Protein AF-A0A538C075-F1 (afdb_monomer_lite)

Foldseek 3Di:
DPDPLPPLFDPLVCQLPPPCNCPPVVPDDPVSVVVSVVSNLLRVVLVVVLVLVVQLLLLLLVLLLVQVVVDDDRDDSVVCSVVSSPPDPPDDDPPPDPSPDDHDPVSVVSSVVSNCVVPVDDPSVCSVVDDSVRSD

Sequence (136 aa):
MTESPGTVGSARTTTVLDPGFLQGIKVLPTDEVRRRRDESFAEREFQSYLRRQVQVRQDILVAELSRREAGREPQPLVEQLTSVLAKRPRTTRSRGEAFRMALTGADIEEAERQLELLLPKFNLDDPPSLEDHELA

Radius of gyration: 19.38 Å; chains: 1; bounding box: 48×40×51 Å

Secondary structure (DSSP, 8-state):
--PPP---S-HHHHHHT-TTTTTTGGGS-HHHHHHHHHHHHHHHHHHHHHHHHHHHHHHHHHHHHHHHHT-SSPPPHHHHHHHHHH-----TT------SSPPPHHHHHHHHHHHHHHSTT--TT-GGGS-HHHH-

pLDDT: mean 80.55, std 14.8, range [31.47, 97.25]

Structure (mmCIF, N/CA/C/O backbone):
data_AF-A0A538C075-F1
#
_entry.id   AF-A0A538C075-F1
#
loop_
_atom_site.group_PDB
_atom_site.id
_atom_site.type_symbol
_atom_site.label_atom_id
_atom_site.label_alt_id
_atom_site.label_comp_id
_atom_site.label_asym_id
_atom_site.label_entity_id
_atom_site.label_seq_id
_atom_site.pdbx_PDB_ins_code
_atom_site.Cartn_x
_atom_site.Cartn_y
_atom_site.Cartn_z
_atom_site.occupancy
_atom_site.B_iso_or_equiv
_atom_site.auth_seq_id
_atom_site.auth_comp_id
_atom_site.auth_asym_id
_atom_site.auth_atom_id
_atom_site.pdbx_PDB_model_num
ATOM 1 N N . MET A 1 1 ? -4.286 -28.600 -2.039 1.00 32.12 1 MET A N 1
ATOM 2 C CA . MET A 1 1 ? -4.535 -27.620 -0.965 1.00 32.12 1 MET A CA 1
ATOM 3 C C . MET A 1 1 ? -3.754 -26.383 -1.346 1.00 32.12 1 MET A C 1
ATOM 5 O O . MET A 1 1 ? -2.547 -26.367 -1.179 1.00 32.12 1 MET A O 1
ATOM 9 N N . THR A 1 2 ? -4.401 -25.443 -2.027 1.00 31.48 2 THR A N 1
ATOM 10 C CA . THR A 1 2 ? -3.791 -24.160 -2.378 1.00 31.48 2 THR A CA 1
ATOM 11 C C . THR A 1 2 ? -3.667 -23.369 -1.087 1.00 31.48 2 THR A C 1
ATOM 13 O O . THR A 1 2 ? -4.691 -22.986 -0.520 1.00 31.48 2 THR A O 1
ATOM 16 N N . GLU A 1 3 ? -2.444 -23.205 -0.583 1.00 31.47 3 GLU A N 1
ATOM 17 C CA . GLU A 1 3 ? -2.156 -22.184 0.419 1.00 31.47 3 GLU A CA 1
ATOM 18 C C . GLU A 1 3 ? -2.740 -20.877 -0.109 1.00 31.47 3 GLU A C 1
ATOM 20 O O . GLU A 1 3 ? -2.378 -20.409 -1.190 1.00 31.47 3 GLU A O 1
ATOM 25 N N . SER A 1 4 ? -3.728 -20.340 0.605 1.00 39.84 4 SER A N 1
ATOM 26 C CA . SER A 1 4 ? -4.136 -18.963 0.377 1.00 39.84 4 SER A CA 1
ATOM 27 C C . SER A 1 4 ? -2.865 -18.145 0.601 1.00 39.84 4 SER A C 1
ATOM 29 O O . SER A 1 4 ? -2.249 -18.353 1.653 1.00 39.84 4 SER A O 1
ATOM 31 N N . PRO A 1 5 ? -2.421 -17.302 -0.352 1.00 48.00 5 PRO A N 1
ATOM 32 C CA . PRO A 1 5 ? -1.254 -16.459 -0.125 1.00 48.00 5 PRO A CA 1
ATOM 33 C C . PRO A 1 5 ? -1.488 -15.773 1.217 1.00 48.00 5 PRO A C 1
ATOM 35 O O . PRO A 1 5 ? -2.568 -15.206 1.416 1.00 48.00 5 PRO A O 1
ATOM 38 N N . GLY A 1 6 ? -0.566 -15.983 2.166 1.00 54.81 6 GLY A N 1
ATOM 39 C CA . GLY A 1 6 ? -0.722 -15.515 3.541 1.00 54.81 6 GLY A CA 1
ATOM 40 C C . GLY A 1 6 ? -1.221 -14.079 3.513 1.00 54.81 6 GLY A C 1
ATOM 41 O O . GLY A 1 6 ? -0.746 -13.302 2.688 1.00 54.81 6 GLY A O 1
ATOM 42 N N . THR A 1 7 ? -2.255 -13.774 4.302 1.00 56.88 7 THR A N 1
ATOM 43 C CA . THR A 1 7 ? -2.965 -12.493 4.242 1.00 56.88 7 THR A CA 1
ATOM 44 C C . THR A 1 7 ? -1.966 -11.344 4.195 1.00 56.88 7 THR A C 1
ATOM 46 O O . THR A 1 7 ? -1.333 -11.029 5.197 1.00 56.88 7 THR A O 1
ATOM 49 N N . VAL A 1 8 ? -1.816 -10.743 3.016 1.00 67.06 8 VAL A N 1
ATOM 50 C CA . VAL A 1 8 ? -0.934 -9.601 2.810 1.00 67.06 8 VAL A CA 1
ATOM 51 C C . VAL A 1 8 ? -1.570 -8.423 3.518 1.00 67.06 8 VAL A C 1
ATOM 53 O O . VAL A 1 8 ? -2.617 -7.922 3.096 1.00 67.06 8 VAL A O 1
ATOM 56 N N . GLY A 1 9 ? -0.970 -7.994 4.619 1.00 72.06 9 GLY A N 1
ATOM 57 C CA . GLY A 1 9 ? -1.629 -7.012 5.450 1.00 72.06 9 GLY A CA 1
ATOM 58 C C . GLY A 1 9 ? -0.887 -6.621 6.706 1.00 72.06 9 GLY A C 1
ATOM 59 O O . GLY A 1 9 ? 0.074 -7.264 7.112 1.00 72.06 9 GLY A O 1
ATOM 60 N N . SER A 1 10 ? -1.355 -5.535 7.313 1.00 82.69 10 SER A N 1
ATOM 61 C CA . SER A 1 10 ? -0.923 -5.133 8.643 1.00 82.69 10 SER A CA 1
ATOM 62 C C . SER A 1 10 ? -1.619 -5.993 9.704 1.00 82.69 10 SER A C 1
ATOM 64 O O . SER A 1 10 ? -2.590 -6.704 9.430 1.00 82.69 10 SER A O 1
ATOM 66 N N . ALA A 1 11 ? -1.207 -5.863 10.967 1.00 82.62 11 ALA A N 1
ATOM 67 C CA . ALA A 1 11 ? -1.935 -6.469 12.085 1.00 82.62 11 ALA A CA 1
ATOM 68 C C . ALA A 1 11 ? -3.434 -6.077 12.118 1.00 82.62 11 ALA A C 1
ATOM 70 O O . ALA A 1 11 ? -4.257 -6.834 12.632 1.00 82.62 11 ALA A O 1
ATOM 71 N N . ARG A 1 12 ? -3.808 -4.922 11.541 1.00 90.19 12 ARG A N 1
ATOM 72 C CA . ARG A 1 12 ? -5.204 -4.452 11.462 1.00 90.19 12 ARG A CA 1
ATOM 73 C C . ARG A 1 12 ? -6.015 -5.183 10.405 1.00 90.19 12 ARG A C 1
ATOM 75 O O . ARG A 1 12 ? -7.237 -5.196 10.510 1.00 90.19 12 ARG A O 1
ATOM 82 N N . THR A 1 13 ? -5.381 -5.780 9.396 1.00 91.38 13 THR A N 1
ATOM 83 C CA . THR A 1 13 ? -6.080 -6.429 8.282 1.00 91.38 13 THR A CA 1
ATOM 84 C C . THR A 1 13 ? -7.028 -7.511 8.785 1.00 91.38 13 THR A C 1
ATOM 86 O O . THR A 1 13 ? -8.187 -7.538 8.382 1.00 91.38 13 THR A O 1
ATOM 89 N N . THR A 1 14 ? -6.577 -8.341 9.728 1.00 90.62 14 THR A N 1
ATOM 90 C CA . THR A 1 14 ? -7.416 -9.368 10.359 1.00 90.62 14 THR A CA 1
ATOM 91 C C . THR A 1 14 ? -8.619 -8.755 11.072 1.00 90.62 14 THR A C 1
ATOM 93 O O . THR A 1 14 ? -9.729 -9.247 10.913 1.00 90.62 14 THR A O 1
ATOM 96 N N . THR A 1 15 ? -8.424 -7.660 11.812 1.00 91.69 15 THR A N 1
ATOM 97 C CA . THR A 1 15 ? -9.500 -6.978 12.546 1.00 91.69 15 THR A CA 1
ATOM 98 C C . THR A 1 15 ? -10.517 -6.331 11.607 1.00 91.69 15 THR A C 1
ATOM 100 O O . THR A 1 15 ? -11.716 -6.527 11.772 1.00 91.69 15 THR A O 1
ATOM 103 N N . VAL A 1 16 ? -10.057 -5.563 10.615 1.00 94.12 16 VAL A N 1
ATOM 104 C CA . VAL A 1 16 ? -10.920 -4.793 9.702 1.00 94.12 16 VAL A CA 1
ATOM 105 C C . VAL A 1 16 ? -11.699 -5.707 8.754 1.00 94.12 16 VAL A C 1
ATOM 107 O O . VAL A 1 16 ? -12.829 -5.386 8.384 1.00 94.12 16 VAL A O 1
ATOM 110 N N . LEU A 1 17 ? -11.108 -6.837 8.356 1.00 93.25 17 LEU A N 1
ATOM 111 C CA . LEU A 1 17 ? -11.760 -7.830 7.500 1.00 93.25 17 LEU A CA 1
ATOM 112 C C . LEU A 1 17 ? -12.564 -8.875 8.285 1.00 93.25 17 LEU A C 1
ATOM 114 O O . LEU A 1 17 ? -13.213 -9.717 7.660 1.00 93.25 17 LEU A O 1
ATOM 118 N N . ASP A 1 18 ? -12.551 -8.830 9.620 1.00 93.62 18 ASP A N 1
ATOM 119 C CA . ASP A 1 18 ? -13.343 -9.744 10.435 1.00 93.62 18 ASP A CA 1
ATOM 120 C C . ASP A 1 18 ? -14.845 -9.573 10.117 1.00 93.62 18 ASP A C 1
ATOM 122 O O . ASP A 1 18 ? -15.365 -8.451 10.150 1.00 93.62 18 ASP A O 1
ATOM 126 N N . PRO A 1 19 ? -15.591 -10.657 9.829 1.00 90.62 19 PRO A N 1
ATOM 127 C CA . PRO A 1 19 ? -17.019 -10.563 9.522 1.00 90.62 19 PRO A CA 1
ATOM 128 C C . PRO A 1 19 ? -17.861 -9.907 10.632 1.00 90.62 19 PRO A C 1
ATOM 130 O O . PRO A 1 19 ? -18.911 -9.321 10.358 1.00 90.62 19 PRO A O 1
ATOM 133 N N . GLY A 1 20 ? -17.411 -9.988 11.887 1.00 93.56 20 GLY A N 1
ATOM 134 C CA . GLY A 1 20 ? -18.014 -9.353 13.055 1.00 93.56 20 GLY A CA 1
ATOM 135 C C . GLY A 1 20 ? -17.663 -7.871 13.219 1.00 93.56 20 GLY A C 1
ATOM 136 O O . GLY A 1 20 ? -18.316 -7.179 14.004 1.00 93.56 20 GLY A O 1
ATOM 137 N N . PHE A 1 21 ? -16.711 -7.328 12.453 1.00 94.50 21 PHE A N 1
ATOM 138 C CA . PHE A 1 21 ? -16.247 -5.942 12.589 1.00 94.50 21 PHE A CA 1
ATOM 139 C C . PHE A 1 21 ? -17.358 -4.896 12.400 1.00 94.50 21 PHE A C 1
ATOM 141 O O . PHE A 1 21 ? -17.318 -3.818 12.994 1.00 94.50 21 PHE A O 1
ATOM 148 N N . LEU A 1 22 ? -18.402 -5.207 11.627 1.00 94.44 22 LEU A N 1
ATOM 149 C CA . LEU A 1 22 ? -19.563 -4.326 11.421 1.00 94.44 22 LEU A CA 1
ATOM 150 C C . LEU A 1 22 ? -20.800 -4.740 12.231 1.00 94.44 22 LEU A C 1
ATOM 152 O O . LEU A 1 22 ? -21.849 -4.090 12.151 1.00 94.44 22 LEU A O 1
ATOM 156 N N . GLN A 1 23 ? -20.708 -5.814 13.014 1.00 95.12 23 GLN A N 1
ATOM 157 C CA . GLN A 1 23 ? -21.845 -6.335 13.755 1.00 95.12 23 GLN A CA 1
ATOM 158 C C . GLN A 1 23 ? -22.326 -5.317 14.795 1.00 95.12 23 GLN A C 1
ATOM 160 O O . GLN A 1 23 ? -21.546 -4.736 15.548 1.00 95.12 23 GLN A O 1
ATOM 165 N N . GLY A 1 24 ? -23.641 -5.079 14.811 1.00 93.69 24 GLY A N 1
ATOM 166 C CA . GLY A 1 24 ? -24.270 -4.174 15.772 1.00 93.69 24 GLY A CA 1
ATOM 167 C C . GLY A 1 24 ? -23.963 -2.687 15.565 1.00 93.69 24 GLY A C 1
ATOM 168 O O . GLY A 1 24 ? -24.316 -1.895 16.430 1.00 93.69 24 GLY A O 1
ATOM 169 N N . ILE A 1 25 ? -23.376 -2.269 14.433 1.00 94.69 25 ILE A N 1
ATOM 170 C CA . ILE A 1 25 ? -22.905 -0.883 14.230 1.00 94.69 25 ILE A CA 1
ATOM 171 C C . ILE A 1 25 ? -23.951 0.207 14.527 1.00 94.69 25 ILE A C 1
ATOM 173 O O . ILE A 1 25 ? -23.600 1.288 14.986 1.00 94.69 25 ILE A O 1
ATOM 177 N N . LYS A 1 26 ? -25.244 -0.081 14.322 1.00 95.12 26 LYS A N 1
ATOM 178 C CA . LYS A 1 26 ? -26.355 0.858 14.573 1.00 95.12 26 LYS A CA 1
ATOM 179 C C . LYS A 1 26 ? -26.592 1.172 16.054 1.00 95.12 26 LYS A C 1
ATOM 181 O O . LYS A 1 26 ? -27.226 2.179 16.345 1.00 95.12 26 LYS A O 1
ATOM 186 N N . VAL A 1 27 ? -26.152 0.300 16.959 1.00 96.38 27 VAL A N 1
ATOM 187 C CA . VAL A 1 27 ? -26.359 0.435 18.411 1.00 96.38 27 VAL A CA 1
ATOM 188 C C . VAL A 1 27 ? -25.054 0.703 19.162 1.00 96.38 27 VAL A C 1
ATOM 190 O O . VAL A 1 27 ? -25.064 0.824 20.384 1.00 96.38 27 VAL A O 1
ATOM 193 N N . LEU A 1 28 ? -23.928 0.796 18.447 1.00 96.19 28 LEU A N 1
ATOM 194 C CA . LEU A 1 28 ? -22.646 1.144 19.043 1.00 96.19 28 LEU A CA 1
ATOM 195 C C . LEU A 1 28 ? -22.612 2.628 19.432 1.00 96.19 28 LEU A C 1
ATOM 197 O O . LEU A 1 28 ? -23.187 3.464 18.728 1.00 96.19 28 LEU A O 1
ATOM 201 N N . PRO A 1 29 ? -21.881 2.981 20.503 1.00 97.00 29 PRO A N 1
ATOM 202 C CA . PRO A 1 29 ? -21.556 4.370 20.786 1.00 97.00 29 PRO A CA 1
ATOM 203 C C . PRO A 1 29 ? -20.890 5.034 19.576 1.00 97.00 29 PRO A C 1
ATOM 205 O O . PRO A 1 29 ? -20.055 4.429 18.902 1.00 97.00 29 PRO A O 1
ATOM 208 N N . THR A 1 30 ? -21.210 6.302 19.319 1.00 97.06 30 THR A N 1
ATOM 209 C CA . THR A 1 30 ? -20.645 7.059 18.188 1.00 97.06 30 THR A CA 1
ATOM 210 C C . THR A 1 30 ? -19.115 7.047 18.175 1.00 97.06 30 THR A C 1
ATOM 212 O O . THR A 1 30 ? -18.513 6.970 17.105 1.00 97.06 30 THR A O 1
ATOM 215 N N . ASP A 1 31 ? -18.478 7.090 19.345 1.00 97.25 31 ASP A N 1
ATOM 216 C CA . ASP A 1 31 ? -17.017 7.067 19.455 1.00 97.25 31 ASP A CA 1
ATOM 217 C C . ASP A 1 31 ? -16.423 5.725 19.017 1.00 97.25 31 ASP A C 1
ATOM 219 O O . ASP A 1 31 ? -15.381 5.697 18.366 1.00 97.25 31 ASP A O 1
ATOM 223 N N . GLU A 1 32 ? -17.132 4.621 19.256 1.00 95.94 32 GLU A N 1
ATOM 224 C CA . GLU A 1 32 ? -16.731 3.300 18.772 1.00 95.94 32 GLU A CA 1
ATOM 225 C C . GLU A 1 32 ? -16.852 3.205 17.246 1.00 95.94 32 GLU A C 1
ATOM 227 O O . GLU A 1 32 ? -15.957 2.694 16.573 1.00 95.94 32 GLU A O 1
ATOM 232 N N . VAL A 1 33 ? -17.924 3.764 16.675 1.00 96.31 33 VAL A N 1
ATOM 233 C CA . VAL A 1 33 ? -18.092 3.841 15.215 1.00 96.31 33 VAL A CA 1
ATOM 234 C C . VAL A 1 33 ? -16.970 4.669 14.583 1.00 96.31 33 VAL A C 1
ATOM 236 O O . VAL A 1 33 ? -16.414 4.277 13.556 1.00 96.31 33 VAL A O 1
ATOM 239 N N . ARG A 1 34 ? -16.603 5.801 15.196 1.00 95.12 34 ARG A N 1
ATOM 240 C CA . ARG A 1 34 ? -15.486 6.642 14.739 1.00 95.12 34 ARG A CA 1
ATOM 241 C C . ARG A 1 34 ? -14.154 5.905 14.830 1.00 95.12 34 ARG A C 1
ATOM 243 O O . ARG A 1 34 ? -13.415 5.919 13.853 1.00 95.12 34 ARG A O 1
ATOM 250 N N . ARG A 1 35 ? -13.894 5.197 15.934 1.00 94.50 35 ARG A N 1
ATOM 251 C CA . ARG A 1 35 ? -12.688 4.377 16.105 1.00 94.50 35 ARG A CA 1
ATOM 252 C C . ARG A 1 35 ? -12.554 3.330 14.998 1.00 94.50 35 ARG A C 1
ATOM 254 O O . ARG A 1 35 ? -11.523 3.285 14.339 1.00 94.50 35 ARG A O 1
ATOM 261 N N . ARG A 1 36 ? -13.610 2.546 14.734 1.00 95.62 36 ARG A N 1
ATOM 262 C CA . ARG A 1 36 ? -13.612 1.519 13.670 1.00 95.62 36 ARG A CA 1
ATOM 263 C C . ARG A 1 36 ? -13.427 2.114 12.277 1.00 95.62 36 ARG A C 1
ATOM 265 O O . ARG A 1 36 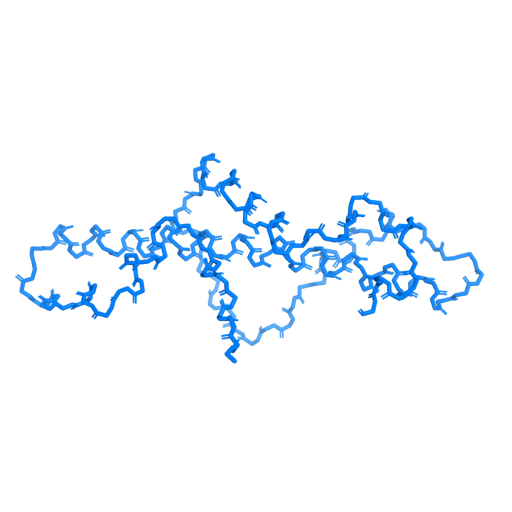? -12.727 1.546 11.439 1.00 95.62 36 ARG A O 1
ATOM 272 N N . ARG A 1 37 ? -14.047 3.269 12.019 1.00 93.31 37 ARG A N 1
ATOM 273 C CA . ARG A 1 37 ? -13.860 4.023 10.774 1.00 93.31 37 ARG A CA 1
ATOM 274 C C . ARG A 1 37 ? -12.397 4.429 10.597 1.00 93.31 37 ARG A C 1
ATOM 276 O O . ARG A 1 37 ? -11.856 4.253 9.510 1.00 93.31 37 ARG A O 1
ATOM 283 N N . ASP A 1 38 ? -11.779 4.972 11.638 1.00 92.94 38 ASP A N 1
ATOM 284 C CA . ASP A 1 38 ? -10.398 5.451 11.584 1.00 92.94 38 ASP A CA 1
ATOM 285 C C . ASP A 1 38 ? -9.419 4.276 11.432 1.00 92.94 38 ASP A C 1
ATOM 287 O O . ASP A 1 38 ? -8.518 4.338 10.602 1.00 92.94 38 ASP A O 1
ATOM 291 N N . GLU A 1 39 ? -9.666 3.151 12.107 1.00 92.75 39 GLU A N 1
ATOM 292 C CA . GLU A 1 39 ? -8.914 1.905 11.909 1.00 92.75 39 GLU A CA 1
ATOM 293 C C . GLU A 1 39 ? -9.015 1.388 10.463 1.00 92.75 39 GLU A C 1
ATOM 295 O O . GLU A 1 39 ? -8.007 1.040 9.848 1.00 92.75 39 GLU A O 1
ATOM 300 N N . SER A 1 40 ? -10.216 1.431 9.879 1.00 93.06 40 SER A N 1
ATOM 301 C CA . SER A 1 40 ? -10.434 1.062 8.474 1.00 93.06 40 SER A CA 1
ATOM 302 C C . SER A 1 40 ? -9.716 2.006 7.506 1.00 93.06 40 SER A C 1
ATOM 304 O O . SER A 1 40 ? -9.214 1.565 6.473 1.00 93.06 40 SER A O 1
ATOM 306 N N . PHE A 1 41 ? -9.662 3.310 7.808 1.00 92.00 41 PHE A N 1
ATOM 307 C CA . PHE A 1 41 ? -8.903 4.258 6.992 1.00 92.00 41 PHE A CA 1
ATOM 308 C C . PHE A 1 41 ? -7.405 4.008 7.093 1.00 92.00 41 PHE A C 1
ATOM 310 O O . PHE A 1 41 ? -6.764 3.933 6.050 1.00 92.00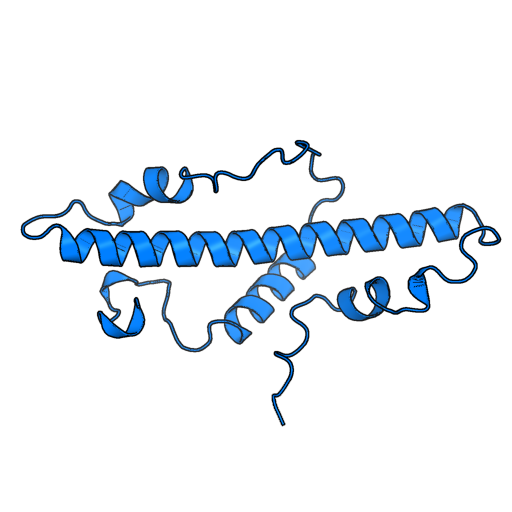 41 PHE A O 1
ATOM 317 N N . ALA A 1 42 ? -6.864 3.816 8.296 1.00 91.31 42 ALA A N 1
ATOM 318 C CA . ALA A 1 42 ? -5.452 3.493 8.481 1.00 91.31 42 ALA A CA 1
ATOM 319 C C . ALA A 1 42 ? -5.052 2.240 7.682 1.00 91.31 42 ALA A C 1
ATOM 321 O O . ALA A 1 42 ? -4.072 2.267 6.940 1.00 91.31 42 ALA A O 1
ATOM 322 N N . GLU A 1 43 ? -5.862 1.180 7.746 1.00 92.62 43 GLU A N 1
ATOM 323 C CA . GLU A 1 43 ? -5.632 -0.040 6.967 1.00 92.62 43 GLU A CA 1
ATOM 324 C C . GLU A 1 43 ? -5.727 0.201 5.451 1.00 92.62 43 GLU A C 1
ATOM 326 O O . GLU A 1 43 ? -4.882 -0.259 4.684 1.00 92.62 43 GLU A O 1
ATOM 331 N N . ARG A 1 44 ? -6.709 0.981 4.986 1.00 91.62 44 ARG A N 1
ATOM 332 C CA . ARG A 1 44 ? -6.832 1.340 3.563 1.00 91.62 44 ARG A CA 1
ATOM 333 C C . ARG A 1 44 ? -5.609 2.103 3.048 1.00 91.62 44 ARG A C 1
ATOM 335 O O . ARG A 1 44 ? -5.189 1.874 1.907 1.00 91.62 44 ARG A O 1
ATOM 342 N N . GLU A 1 45 ? -5.076 3.031 3.841 1.00 90.94 45 GLU A N 1
ATOM 343 C CA . GLU A 1 45 ? -3.883 3.791 3.460 1.00 90.94 45 GLU A CA 1
ATOM 344 C C . GLU A 1 45 ? -2.645 2.884 3.425 1.00 90.94 45 GLU A C 1
ATOM 346 O O . GLU A 1 45 ? -1.887 2.946 2.454 1.00 90.94 45 GLU A O 1
ATOM 351 N N . PHE A 1 46 ? -2.499 1.971 4.394 1.00 91.75 46 PHE A N 1
ATOM 352 C CA . PHE A 1 46 ? -1.441 0.953 4.402 1.00 91.75 46 PHE A CA 1
ATOM 353 C C . PHE A 1 46 ? -1.475 0.101 3.123 1.00 91.75 46 PHE A C 1
ATOM 355 O O . PHE A 1 46 ? -0.490 0.027 2.385 1.00 91.75 46 PHE A O 1
ATOM 362 N N . GLN A 1 47 ? -2.642 -0.448 2.777 1.00 90.88 47 GLN A N 1
ATOM 363 C CA . GLN A 1 47 ? -2.820 -1.254 1.563 1.00 90.88 47 GLN A CA 1
ATOM 364 C C . GLN A 1 47 ? -2.584 -0.448 0.280 1.00 90.88 47 GLN A C 1
ATOM 366 O O . GLN A 1 47 ? -2.074 -0.962 -0.716 1.00 90.88 47 GLN A O 1
ATOM 371 N N . SER A 1 48 ? -2.942 0.839 0.275 1.00 89.00 48 SER A N 1
ATOM 372 C CA . SER A 1 48 ? -2.696 1.714 -0.875 1.00 89.00 48 SER A CA 1
ATOM 373 C C . SER A 1 48 ? -1.215 2.005 -1.083 1.00 89.00 48 SER A C 1
ATOM 375 O O . SER A 1 48 ? -0.777 2.077 -2.235 1.00 89.00 48 SER A O 1
ATOM 377 N N . TYR A 1 49 ? -0.456 2.133 0.004 1.00 89.44 49 TYR A N 1
ATOM 378 C CA . TYR A 1 49 ? 0.994 2.264 -0.034 1.00 89.44 49 TYR A CA 1
ATOM 379 C C . TYR A 1 49 ? 1.657 0.983 -0.530 1.00 89.44 49 TYR A C 1
ATOM 381 O O . TYR A 1 49 ? 2.393 1.036 -1.515 1.00 89.44 49 TYR A O 1
ATOM 389 N N . LEU A 1 50 ? 1.311 -0.170 0.050 1.00 90.00 50 LEU A N 1
ATOM 390 C CA . LEU A 1 50 ? 1.849 -1.461 -0.377 1.00 90.00 50 LEU A CA 1
ATOM 391 C C . LEU A 1 50 ? 1.561 -1.732 -1.860 1.00 90.00 50 LEU A C 1
ATOM 393 O O . LEU A 1 50 ? 2.467 -2.051 -2.630 1.00 90.00 50 LEU A O 1
ATOM 397 N N . ARG A 1 51 ? 0.321 -1.487 -2.307 1.00 88.75 51 ARG A N 1
ATOM 398 C CA . ARG A 1 51 ? -0.046 -1.569 -3.727 1.00 88.75 51 ARG A CA 1
ATOM 399 C C . ARG A 1 51 ? 0.834 -0.670 -4.595 1.00 88.75 51 ARG A C 1
ATOM 401 O O . ARG A 1 51 ? 1.266 -1.105 -5.659 1.00 88.75 51 ARG A O 1
ATOM 408 N N . ARG A 1 52 ? 1.086 0.582 -4.187 1.00 88.12 52 ARG A N 1
ATOM 409 C CA . ARG A 1 52 ? 1.938 1.493 -4.969 1.00 88.12 52 ARG A CA 1
ATOM 410 C C . ARG A 1 52 ? 3.379 0.993 -5.019 1.00 88.12 52 ARG A C 1
ATOM 412 O O . ARG A 1 52 ? 3.985 1.097 -6.078 1.00 88.12 52 ARG A O 1
ATOM 419 N N . GLN A 1 53 ? 3.901 0.427 -3.936 1.00 88.06 53 GLN A N 1
ATOM 420 C CA . GLN A 1 53 ? 5.253 -0.130 -3.904 1.00 88.06 53 GLN A CA 1
ATOM 421 C C . GLN A 1 53 ? 5.429 -1.319 -4.854 1.00 88.06 53 GLN A C 1
ATOM 423 O O . GLN A 1 53 ? 6.432 -1.390 -5.567 1.00 88.06 53 GLN A O 1
ATOM 428 N N . VAL A 1 54 ? 4.433 -2.208 -4.916 1.00 87.62 54 VAL A N 1
ATOM 429 C CA . VAL A 1 54 ? 4.401 -3.316 -5.883 1.00 87.62 54 VAL A CA 1
ATOM 430 C C . VAL A 1 54 ? 4.314 -2.784 -7.315 1.00 87.62 54 VAL A C 1
ATOM 432 O O . VAL A 1 54 ? 5.094 -3.193 -8.168 1.00 87.62 54 VAL A O 1
ATOM 435 N N . GLN A 1 55 ? 3.417 -1.826 -7.577 1.00 86.19 55 GLN A N 1
ATOM 436 C CA . GLN A 1 55 ? 3.266 -1.213 -8.904 1.00 86.19 55 GLN A CA 1
ATOM 437 C C . GLN A 1 55 ? 4.555 -0.545 -9.385 1.00 86.19 55 GLN A C 1
ATOM 439 O O . GLN A 1 55 ? 4.948 -0.753 -10.521 1.00 86.19 55 GLN A O 1
ATOM 444 N N . VAL A 1 56 ? 5.233 0.218 -8.522 1.00 86.38 56 VAL A N 1
ATOM 445 C CA . VAL A 1 56 ? 6.511 0.869 -8.851 1.00 86.38 56 VAL A CA 1
ATOM 446 C C . VAL A 1 56 ? 7.547 -0.160 -9.299 1.00 86.38 56 VAL A C 1
ATOM 448 O O . VAL A 1 56 ? 8.199 0.036 -10.319 1.00 86.38 56 VAL A O 1
ATOM 451 N N . ARG A 1 57 ? 7.669 -1.273 -8.572 1.00 86.62 57 ARG A N 1
ATOM 452 C CA . ARG A 1 57 ? 8.596 -2.357 -8.923 1.00 86.62 57 ARG A CA 1
ATOM 453 C C . ARG A 1 57 ? 8.213 -3.024 -10.242 1.00 86.62 57 ARG A C 1
ATOM 455 O O . ARG A 1 57 ? 9.072 -3.209 -11.095 1.00 86.62 57 ARG A O 1
ATOM 462 N N . GLN A 1 58 ? 6.929 -3.308 -10.447 1.00 86.38 58 GLN A N 1
ATOM 463 C CA . GLN A 1 58 ? 6.429 -3.852 -11.709 1.00 86.38 58 GLN A CA 1
ATOM 464 C C . GLN A 1 58 ? 6.712 -2.912 -12.893 1.00 86.38 58 GLN A C 1
ATOM 466 O O . GLN A 1 58 ? 7.192 -3.365 -13.927 1.00 86.38 58 GLN A O 1
ATOM 471 N N . ASP A 1 59 ? 6.457 -1.610 -12.740 1.00 86.75 59 ASP A N 1
ATOM 472 C CA . ASP A 1 59 ? 6.696 -0.605 -13.780 1.00 86.75 59 ASP A CA 1
ATOM 473 C C . ASP A 1 59 ? 8.186 -0.558 -14.174 1.00 86.75 59 ASP A C 1
ATOM 475 O O . ASP A 1 59 ? 8.510 -0.452 -15.358 1.00 86.75 59 ASP A O 1
ATOM 479 N N . ILE A 1 60 ? 9.091 -0.680 -13.195 1.00 85.75 60 ILE A N 1
ATOM 480 C CA . ILE A 1 60 ? 10.545 -0.739 -13.406 1.00 85.75 60 ILE A CA 1
ATOM 481 C C . ILE A 1 60 ? 10.942 -1.995 -14.193 1.00 85.75 60 ILE A C 1
ATOM 483 O O . ILE A 1 60 ? 11.687 -1.882 -15.166 1.00 85.75 60 ILE A O 1
ATOM 487 N N . LEU A 1 61 ? 10.427 -3.172 -13.825 1.00 86.44 61 LEU A N 1
ATOM 488 C CA . LEU A 1 61 ? 10.729 -4.428 -14.526 1.00 86.44 61 LEU A CA 1
ATOM 489 C C . LEU A 1 61 ? 10.218 -4.426 -15.970 1.00 86.44 61 LEU A C 1
ATOM 491 O O . LEU A 1 61 ? 10.943 -4.788 -16.892 1.00 86.44 61 LEU A O 1
ATOM 495 N N . VAL A 1 62 ? 8.992 -3.943 -16.188 1.00 87.25 62 VAL A N 1
ATOM 496 C CA . VAL A 1 62 ? 8.410 -3.799 -17.532 1.00 87.25 62 VAL A CA 1
ATOM 497 C C . VAL A 1 62 ? 9.237 -2.831 -18.384 1.00 87.25 62 VAL A C 1
ATOM 499 O O . VAL A 1 62 ? 9.422 -3.058 -19.583 1.00 87.25 62 VAL A O 1
ATOM 502 N N . ALA A 1 63 ? 9.744 -1.751 -17.784 1.00 87.25 63 ALA A N 1
ATOM 503 C CA . ALA A 1 63 ? 10.612 -0.802 -18.471 1.00 87.25 63 ALA A CA 1
ATOM 504 C C . ALA A 1 63 ? 11.972 -1.415 -18.826 1.00 87.25 63 ALA A C 1
ATOM 506 O O . ALA A 1 63 ? 12.461 -1.182 -19.929 1.00 87.25 63 ALA A O 1
ATOM 507 N N . GLU A 1 64 ? 12.555 -2.215 -17.932 1.00 87.38 64 GLU A N 1
ATOM 508 C CA . GLU A 1 64 ? 13.780 -2.972 -18.196 1.00 87.38 64 GLU A CA 1
ATOM 509 C C . GLU A 1 64 ? 13.594 -3.954 -19.360 1.00 87.38 64 GLU A C 1
ATOM 511 O O . GLU A 1 64 ? 14.378 -3.934 -20.307 1.00 87.38 64 GLU A O 1
ATOM 516 N N . LEU A 1 65 ? 12.520 -4.746 -19.347 1.00 88.56 65 LE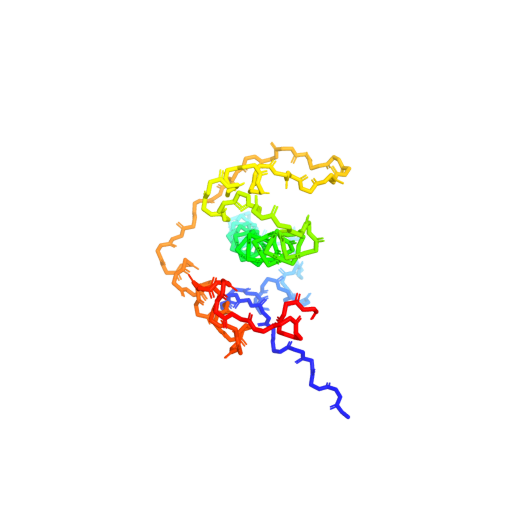U A N 1
ATOM 517 C CA . LEU A 1 65 ? 12.203 -5.679 -20.429 1.00 88.56 65 LEU A CA 1
ATOM 518 C C . LEU A 1 65 ? 12.032 -4.948 -21.771 1.00 88.56 65 LEU A C 1
ATOM 520 O O . LEU A 1 65 ? 12.694 -5.276 -22.754 1.00 88.56 65 LEU A O 1
ATOM 524 N N . SER A 1 66 ? 11.232 -3.874 -21.787 1.00 87.31 66 SER A N 1
ATOM 525 C CA . SER A 1 66 ? 11.034 -3.037 -22.983 1.00 87.31 66 SER A CA 1
ATOM 526 C C . SER A 1 66 ? 12.350 -2.438 -23.496 1.00 87.31 66 SER A C 1
ATOM 528 O O . SER A 1 66 ? 12.546 -2.282 -24.701 1.00 87.31 66 SER A O 1
ATOM 530 N N . ARG A 1 67 ? 13.268 -2.085 -22.584 1.00 87.06 67 ARG A N 1
ATOM 531 C CA . ARG A 1 67 ? 14.593 -1.559 -22.921 1.00 87.06 67 ARG A CA 1
ATOM 532 C C . ARG A 1 67 ? 15.430 -2.603 -23.663 1.00 87.06 67 ARG A C 1
ATOM 534 O O . ARG A 1 67 ? 16.094 -2.245 -24.632 1.00 87.06 67 ARG A O 1
ATOM 541 N N . ARG A 1 68 ? 15.400 -3.867 -23.227 1.00 86.75 68 ARG A N 1
ATOM 542 C CA . ARG A 1 68 ? 16.127 -4.978 -23.871 1.00 86.75 68 ARG A CA 1
ATOM 543 C C . ARG A 1 68 ? 15.573 -5.285 -25.259 1.00 86.75 68 ARG A C 1
ATOM 545 O O . ARG A 1 68 ? 16.342 -5.439 -26.206 1.00 86.75 68 ARG A O 1
ATOM 552 N N . GLU A 1 69 ? 14.250 -5.283 -25.400 1.00 87.50 69 GLU A N 1
ATOM 553 C CA . GLU A 1 69 ? 13.568 -5.503 -26.681 1.00 87.50 69 GLU A CA 1
ATOM 554 C C . GLU A 1 69 ? 13.865 -4.407 -27.721 1.00 87.50 69 GLU A C 1
ATOM 556 O O . GLU A 1 69 ? 13.888 -4.682 -28.922 1.00 87.50 69 GLU A O 1
ATOM 561 N N . ALA A 1 70 ? 14.131 -3.168 -27.286 1.00 85.19 70 ALA A N 1
ATOM 562 C CA . ALA A 1 70 ? 14.381 -2.031 -28.176 1.00 85.19 70 ALA A CA 1
ATOM 563 C C . ALA A 1 70 ? 15.705 -2.108 -28.975 1.00 85.19 70 ALA A C 1
ATOM 565 O O . ALA A 1 70 ? 15.867 -1.375 -29.953 1.00 85.19 70 ALA A O 1
ATOM 566 N N . GLY A 1 71 ? 16.639 -3.004 -28.629 1.00 74.19 71 GLY A N 1
ATOM 567 C CA . GLY A 1 71 ? 17.858 -3.242 -29.414 1.00 74.19 71 GLY A CA 1
ATOM 568 C C . GLY A 1 71 ? 19.013 -2.265 -29.132 1.00 74.19 71 GLY A C 1
ATOM 569 O O . GLY A 1 71 ? 19.232 -1.878 -27.992 1.00 74.19 71 GLY A O 1
ATOM 570 N N . ARG A 1 72 ? 19.846 -1.939 -30.139 1.00 59.72 72 ARG A N 1
ATOM 571 C CA . ARG A 1 72 ? 21.159 -1.284 -29.921 1.00 59.72 72 ARG A CA 1
ATOM 572 C C . ARG A 1 72 ? 21.050 0.158 -29.395 1.00 59.72 72 ARG A C 1
ATOM 574 O O . ARG A 1 72 ? 20.470 1.012 -30.053 1.00 59.72 72 ARG A O 1
ATOM 581 N N . GLU A 1 73 ? 21.718 0.380 -28.260 1.00 65.69 73 GLU A N 1
ATOM 582 C CA . GLU A 1 73 ? 21.825 1.615 -27.457 1.00 65.69 73 GLU A CA 1
ATOM 583 C C . GLU A 1 73 ? 20.506 2.182 -26.903 1.00 65.69 73 GLU A C 1
ATOM 585 O O . GLU A 1 73 ? 20.152 3.334 -27.165 1.00 65.69 73 GLU A O 1
ATOM 590 N N . PRO A 1 74 ? 19.772 1.415 -26.079 1.00 71.75 74 PRO A N 1
ATOM 591 C CA . PRO A 1 74 ? 18.660 1.975 -25.336 1.00 71.75 74 PRO A CA 1
ATOM 592 C C . PRO A 1 74 ? 19.173 2.961 -24.281 1.00 71.75 74 PRO A C 1
ATOM 594 O O . PRO A 1 74 ? 20.192 2.723 -23.628 1.00 71.75 74 PRO A O 1
ATOM 597 N N . GLN A 1 75 ? 18.410 4.023 -24.040 1.00 80.06 75 GLN A N 1
ATOM 598 C CA . GLN A 1 75 ? 18.682 4.951 -22.947 1.00 80.06 75 GLN A CA 1
ATOM 599 C C . GLN A 1 75 ? 18.727 4.206 -21.591 1.00 80.06 75 GLN A C 1
ATOM 601 O O . GLN A 1 75 ? 17.881 3.330 -21.363 1.00 80.06 75 GLN A O 1
ATOM 606 N N . PRO A 1 76 ? 19.651 4.540 -20.667 1.00 83.69 76 PRO A N 1
ATOM 607 C CA . PRO A 1 76 ? 19.718 3.908 -19.349 1.00 83.69 76 PRO A CA 1
ATOM 608 C C . PRO A 1 76 ? 18.380 3.959 -18.596 1.00 83.69 76 PRO A C 1
ATOM 610 O O . PRO A 1 76 ? 17.677 4.968 -18.627 1.00 83.69 76 PRO A O 1
ATOM 613 N N . LEU A 1 77 ? 18.032 2.890 -17.867 1.00 81.44 77 LEU A N 1
ATOM 614 C CA . LEU A 1 77 ? 16.760 2.801 -17.122 1.00 81.44 77 LEU A CA 1
ATOM 615 C C . LEU A 1 77 ? 16.590 3.944 -16.112 1.00 81.44 77 LEU A C 1
ATOM 617 O O . LEU A 1 77 ? 15.499 4.492 -15.977 1.00 81.44 77 LEU A O 1
ATOM 621 N N . VAL A 1 78 ? 17.679 4.341 -15.451 1.00 83.88 78 VAL A N 1
ATOM 622 C CA . VAL A 1 78 ? 17.695 5.457 -14.493 1.00 83.88 78 VAL A CA 1
ATOM 623 C C . VAL A 1 78 ? 17.224 6.761 -15.142 1.00 83.88 78 VAL A C 1
ATOM 625 O O . VAL A 1 78 ? 16.464 7.509 -14.532 1.00 83.88 78 VAL A O 1
ATOM 628 N N . GLU A 1 79 ? 17.600 7.015 -16.397 1.00 83.38 79 GLU A N 1
ATOM 629 C CA . GLU A 1 79 ? 17.178 8.215 -17.127 1.00 83.38 79 GLU A CA 1
ATOM 630 C C . GLU A 1 79 ? 15.703 8.150 -17.558 1.00 83.38 79 GLU A C 1
ATOM 632 O O . GLU A 1 79 ? 15.046 9.181 -17.706 1.00 83.38 79 GLU A O 1
ATOM 637 N N . GLN A 1 80 ? 15.150 6.943 -17.708 1.00 81.50 80 GLN A N 1
ATOM 638 C CA . GLN A 1 80 ? 13.740 6.725 -18.042 1.00 81.50 80 GLN A CA 1
ATOM 639 C C . GLN A 1 80 ? 12.825 6.701 -16.806 1.00 81.50 80 GLN A C 1
ATOM 641 O O . GLN A 1 80 ? 11.603 6.807 -16.948 1.00 81.50 80 GLN A O 1
ATOM 646 N N . LEU A 1 81 ? 13.386 6.595 -15.595 1.00 82.38 81 LEU A N 1
ATOM 647 C CA . LEU A 1 81 ? 12.648 6.306 -14.364 1.00 82.38 81 LEU A CA 1
ATOM 648 C C . LEU A 1 81 ? 11.511 7.298 -14.102 1.00 82.38 81 LEU A C 1
ATOM 650 O O . LEU A 1 81 ? 10.397 6.893 -13.780 1.00 82.38 81 LEU A O 1
ATOM 654 N N . THR A 1 82 ? 11.743 8.598 -14.297 1.00 82.94 82 THR A N 1
ATOM 655 C CA . THR A 1 82 ? 10.689 9.608 -14.114 1.00 82.94 82 THR A CA 1
ATOM 656 C C . THR A 1 82 ? 9.501 9.362 -15.045 1.00 82.94 82 THR A C 1
ATOM 658 O O . THR A 1 82 ? 8.358 9.440 -14.602 1.00 82.94 82 THR A O 1
ATOM 661 N N . SER A 1 83 ? 9.753 9.024 -16.313 1.00 83.38 83 SER A N 1
ATOM 662 C CA . SER A 1 83 ? 8.708 8.719 -17.300 1.00 83.38 83 SER A CA 1
ATOM 663 C C . SER A 1 83 ? 7.96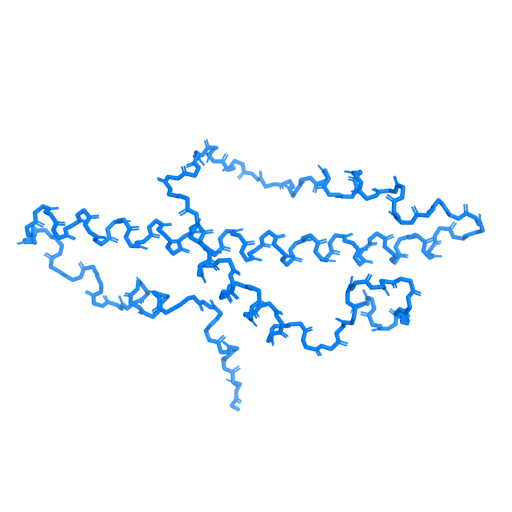1 7.431 -16.948 1.00 83.38 83 SER A C 1
ATOM 665 O O . SER A 1 83 ? 6.730 7.393 -16.980 1.00 83.38 83 SER A O 1
ATOM 667 N N . VAL A 1 84 ? 8.704 6.397 -16.544 1.00 83.44 84 VAL A N 1
ATOM 668 C CA . VAL A 1 84 ? 8.169 5.097 -16.119 1.00 83.44 84 VAL A CA 1
ATOM 669 C C . VAL A 1 84 ? 7.238 5.261 -14.919 1.00 83.44 84 VAL A C 1
ATOM 671 O O . VAL A 1 84 ? 6.078 4.872 -14.988 1.00 83.44 84 VAL A O 1
ATOM 674 N N . LEU A 1 85 ? 7.685 5.931 -13.855 1.00 82.69 85 LEU A N 1
ATOM 675 C CA . LEU A 1 85 ? 6.890 6.104 -12.636 1.00 82.69 85 LEU A CA 1
ATOM 676 C C . LEU A 1 85 ? 5.727 7.093 -12.800 1.00 82.69 85 LEU A C 1
ATOM 678 O O . LEU A 1 85 ? 4.745 7.016 -12.050 1.00 82.69 85 LEU A O 1
ATOM 682 N N . ALA A 1 86 ? 5.833 8.020 -13.758 1.00 81.88 86 ALA A N 1
ATOM 683 C CA . ALA A 1 86 ? 4.778 8.966 -14.111 1.00 81.88 86 ALA A CA 1
ATOM 684 C C . ALA A 1 86 ? 3.663 8.338 -14.959 1.00 81.88 86 ALA A C 1
ATOM 686 O O . ALA A 1 86 ? 2.571 8.919 -15.026 1.00 81.88 86 ALA A O 1
ATOM 687 N N . LYS A 1 87 ? 3.882 7.161 -15.574 1.00 71.31 87 LYS A N 1
ATOM 688 C CA . LYS A 1 87 ? 2.812 6.380 -16.211 1.00 71.31 87 LYS A CA 1
ATOM 689 C C . LYS A 1 87 ? 1.827 5.931 -15.137 1.00 71.31 87 LYS A C 1
ATOM 691 O O . LYS A 1 87 ? 1.921 4.871 -14.535 1.00 71.31 87 LYS A O 1
ATOM 696 N N . ARG A 1 88 ? 0.838 6.779 -14.880 1.00 58.72 88 ARG A N 1
ATOM 697 C CA . ARG A 1 88 ? -0.258 6.460 -13.975 1.00 58.72 88 ARG A CA 1
ATOM 698 C C . ARG A 1 88 ? -1.074 5.323 -14.597 1.00 58.72 88 ARG A C 1
ATOM 700 O O . ARG A 1 88 ? -1.423 5.431 -15.778 1.00 58.72 88 ARG A O 1
ATOM 707 N N . PRO A 1 89 ? -1.464 4.292 -13.829 1.00 56.44 89 PRO A N 1
ATOM 708 C CA . PRO A 1 89 ? -2.459 3.346 -14.296 1.00 56.44 89 PRO A CA 1
ATOM 709 C C . PRO A 1 89 ? -3.687 4.134 -14.756 1.00 56.44 89 PRO A C 1
ATOM 711 O O . PRO A 1 89 ? -4.214 4.973 -14.016 1.00 56.44 89 PRO A O 1
ATOM 714 N N . ARG A 1 90 ? -4.121 3.904 -15.997 1.00 55.88 90 ARG A N 1
ATOM 715 C CA . ARG A 1 90 ? -5.368 4.462 -16.526 1.00 55.88 90 ARG A CA 1
ATOM 716 C C . ARG A 1 90 ? -6.532 3.776 -15.817 1.00 55.88 90 ARG A C 1
ATOM 718 O O . ARG A 1 90 ? -7.138 2.868 -16.368 1.00 55.88 90 ARG A O 1
ATOM 725 N N . THR A 1 91 ? -6.832 4.172 -14.583 1.00 54.97 91 THR A N 1
ATOM 726 C CA . THR A 1 91 ? -8.035 3.698 -13.899 1.00 54.97 91 THR A CA 1
ATOM 727 C C . THR A 1 91 ? -9.157 4.709 -14.077 1.00 54.97 91 THR A C 1
ATOM 729 O O . THR A 1 91 ? -9.008 5.924 -13.915 1.00 54.97 91 THR A O 1
ATOM 732 N N . THR A 1 92 ? -10.310 4.183 -14.466 1.00 51.00 92 THR A N 1
ATOM 733 C CA . THR A 1 92 ? -11.590 4.875 -14.504 1.00 51.00 92 THR A CA 1
ATOM 734 C C . THR A 1 92 ? -11.917 5.429 -13.118 1.00 51.00 92 THR A C 1
ATOM 736 O O . THR A 1 92 ? -12.160 4.664 -12.191 1.00 51.00 92 THR A O 1
ATOM 739 N N . ARG A 1 93 ? -11.935 6.763 -12.989 1.00 50.59 93 ARG A N 1
ATOM 740 C CA . ARG A 1 93 ? -12.437 7.521 -11.827 1.00 50.59 93 ARG A CA 1
ATOM 741 C C . ARG A 1 93 ? -11.989 6.965 -10.460 1.00 50.59 93 ARG A C 1
ATOM 743 O O . ARG A 1 93 ? -12.814 6.502 -9.677 1.00 50.59 93 ARG A O 1
ATOM 750 N N . SER A 1 94 ? -10.723 7.160 -10.080 1.00 54.09 94 SER A N 1
ATOM 751 C CA . SER A 1 94 ? -10.464 7.345 -8.645 1.00 54.09 94 SER A CA 1
ATOM 752 C C . SER A 1 94 ? -11.100 8.680 -8.257 1.00 54.09 94 SER A C 1
ATOM 754 O O . SER A 1 94 ? -10.674 9.727 -8.752 1.00 54.09 94 SER A O 1
ATOM 756 N N . ARG A 1 95 ? -12.139 8.676 -7.417 1.00 55.66 95 ARG A N 1
ATOM 757 C CA . ARG A 1 95 ? -12.529 9.900 -6.705 1.00 55.66 95 ARG A CA 1
ATOM 758 C C . ARG A 1 95 ? -11.285 10.291 -5.921 1.00 55.66 95 ARG A C 1
ATOM 760 O O . ARG A 1 95 ? -10.889 9.509 -5.068 1.00 55.66 95 ARG A O 1
ATOM 767 N N . GLY A 1 96 ? -10.611 11.375 -6.308 1.00 56.47 96 GLY A N 1
ATOM 768 C CA . GLY A 1 96 ? -9.352 11.838 -5.718 1.00 56.47 96 GLY A CA 1
ATOM 769 C C . GLY A 1 96 ? -9.533 12.241 -4.259 1.00 56.47 96 GLY A C 1
ATOM 770 O O . GLY A 1 96 ? -9.484 13.415 -3.919 1.00 56.47 96 GLY A O 1
ATOM 771 N N . GLU A 1 97 ? -9.827 11.265 -3.413 1.00 65.06 97 GLU A N 1
ATOM 772 C CA . GLU A 1 97 ? -9.932 11.408 -1.981 1.00 65.06 97 GLU A CA 1
ATOM 773 C C . GLU A 1 97 ? -8.503 11.532 -1.462 1.00 65.06 97 GLU A C 1
ATOM 775 O O . GLU A 1 97 ? -7.670 10.659 -1.703 1.00 65.06 97 GLU A O 1
ATOM 780 N N . ALA A 1 98 ? -8.201 12.663 -0.828 1.00 64.00 98 ALA A N 1
ATOM 781 C CA . ALA A 1 98 ? -6.911 12.867 -0.190 1.00 64.00 98 ALA A CA 1
ATOM 782 C C . ALA A 1 98 ? -6.690 11.808 0.902 1.00 64.00 98 ALA A C 1
ATOM 784 O O . ALA A 1 98 ? -7.661 11.334 1.504 1.00 64.00 98 ALA A O 1
ATOM 785 N N . PHE A 1 99 ? -5.420 11.485 1.171 1.00 61.56 99 PHE A N 1
ATOM 786 C CA . PHE A 1 99 ? -5.029 10.672 2.323 1.00 61.56 99 PHE A CA 1
ATOM 787 C C . PHE A 1 99 ? -5.713 11.225 3.572 1.00 61.56 99 PHE A C 1
ATOM 789 O O . PHE A 1 99 ? -5.482 12.371 3.962 1.00 61.56 99 PHE A O 1
ATOM 796 N N . ARG A 1 100 ? -6.600 10.425 4.171 1.00 68.19 100 ARG A N 1
ATOM 797 C CA . ARG A 1 100 ? -7.323 10.842 5.380 1.00 68.19 100 ARG A CA 1
ATOM 798 C C . ARG A 1 100 ? -6.492 10.643 6.640 1.00 68.19 100 ARG A C 1
ATOM 800 O O . ARG A 1 100 ? -6.758 11.302 7.638 1.00 68.19 100 ARG A O 1
ATOM 807 N N . MET A 1 101 ? -5.495 9.762 6.584 1.00 74.06 101 MET A N 1
ATOM 808 C CA . MET A 1 101 ? -4.558 9.491 7.669 1.00 74.06 101 MET A CA 1
ATOM 809 C C . MET A 1 101 ? -3.148 9.348 7.096 1.00 74.06 101 MET A C 1
ATOM 811 O O . MET A 1 101 ? -2.968 8.795 6.012 1.00 74.06 101 MET A O 1
ATOM 815 N N . ALA A 1 102 ? -2.159 9.879 7.811 1.00 81.69 102 ALA A N 1
ATOM 816 C CA . ALA A 1 102 ? -0.758 9.666 7.480 1.00 81.69 102 ALA A CA 1
ATOM 817 C C . ALA A 1 102 ? -0.328 8.274 7.955 1.00 81.69 102 ALA A C 1
ATOM 819 O O . ALA A 1 102 ? -0.739 7.831 9.029 1.00 81.69 102 ALA A O 1
ATOM 820 N N . LEU A 1 103 ? 0.511 7.610 7.164 1.00 86.06 103 LEU A N 1
ATOM 821 C CA . LEU A 1 103 ? 1.165 6.376 7.585 1.00 86.06 103 LEU A CA 1
ATOM 822 C C . LEU A 1 103 ? 2.169 6.685 8.689 1.00 86.06 103 LEU A C 1
ATOM 824 O O . LEU A 1 103 ? 2.890 7.684 8.624 1.00 86.06 103 LEU A O 1
ATOM 828 N N . THR A 1 104 ? 2.210 5.828 9.702 1.00 90.31 104 THR A N 1
ATOM 829 C CA . THR A 1 104 ? 3.239 5.903 10.740 1.00 90.31 104 THR A CA 1
ATOM 830 C C . THR A 1 104 ? 4.549 5.286 10.237 1.00 90.31 104 THR A C 1
ATOM 832 O O . THR A 1 104 ? 4.549 4.534 9.264 1.00 90.31 104 THR A O 1
ATOM 835 N N . GLY A 1 105 ? 5.676 5.557 10.905 1.00 90.56 105 GLY A N 1
ATOM 836 C CA . GLY A 1 105 ? 6.941 4.876 10.586 1.00 90.56 105 GLY A CA 1
ATOM 837 C C . GLY A 1 105 ? 6.819 3.350 10.688 1.00 90.56 105 GLY A C 1
ATOM 838 O O . GLY A 1 105 ? 7.248 2.638 9.790 1.00 90.56 105 GLY A O 1
ATOM 839 N N . ALA A 1 106 ? 6.103 2.860 11.704 1.00 89.88 106 ALA A N 1
ATOM 840 C CA . ALA A 1 106 ? 5.834 1.433 11.877 1.00 89.88 106 ALA A CA 1
ATOM 841 C C . ALA A 1 106 ? 4.986 0.835 10.738 1.00 89.88 106 ALA A C 1
ATOM 843 O O . ALA A 1 106 ? 5.189 -0.320 10.373 1.00 89.88 106 ALA A O 1
ATOM 844 N N . ASP A 1 107 ? 4.053 1.606 10.163 1.00 90.00 107 ASP A N 1
ATOM 845 C CA . ASP A 1 107 ? 3.294 1.171 8.982 1.00 90.00 107 ASP A CA 1
ATOM 846 C C . ASP A 1 107 ? 4.192 1.006 7.760 1.00 90.00 107 ASP A C 1
ATOM 848 O O . ASP A 1 107 ? 4.016 0.066 6.990 1.00 90.00 107 ASP A O 1
ATOM 852 N N . ILE A 1 108 ? 5.139 1.925 7.575 1.00 91.19 108 ILE A N 1
ATOM 853 C CA . ILE A 1 108 ? 6.084 1.872 6.460 1.00 91.19 108 ILE A CA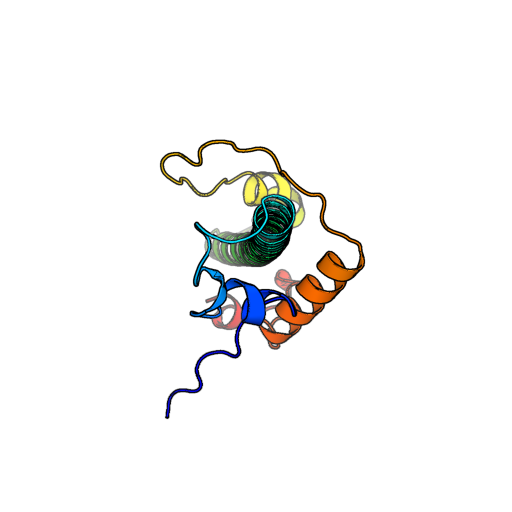 1
ATOM 854 C C . ILE A 1 108 ? 6.997 0.654 6.617 1.00 91.19 108 ILE A C 1
ATOM 856 O O . ILE A 1 108 ? 7.086 -0.150 5.694 1.00 91.19 108 ILE A O 1
ATOM 860 N N . GLU A 1 109 ? 7.590 0.469 7.797 1.00 91.38 109 GLU A N 1
ATOM 861 C CA . GLU A 1 109 ? 8.459 -0.677 8.092 1.00 91.38 109 GLU A CA 1
ATOM 862 C C . GLU A 1 109 ? 7.733 -2.020 7.919 1.00 91.38 109 GLU A C 1
ATOM 864 O O . GLU A 1 109 ? 8.294 -2.970 7.377 1.00 91.38 109 GLU A O 1
ATOM 869 N N . GLU A 1 110 ? 6.476 -2.128 8.363 1.00 90.44 110 GLU A N 1
ATOM 870 C CA . GLU A 1 110 ? 5.684 -3.343 8.150 1.00 90.44 110 GLU A CA 1
ATOM 871 C C . GLU A 1 110 ? 5.382 -3.564 6.667 1.00 90.44 110 GLU A C 1
ATOM 873 O O . GLU A 1 110 ? 5.488 -4.688 6.186 1.00 90.44 110 GLU A O 1
ATOM 878 N N . ALA A 1 111 ? 5.046 -2.512 5.917 1.00 88.94 111 ALA A N 1
ATOM 879 C CA . ALA A 1 111 ? 4.804 -2.638 4.485 1.00 88.94 111 ALA A CA 1
ATOM 880 C C . ALA A 1 111 ? 6.062 -3.092 3.729 1.00 88.94 111 ALA A C 1
ATOM 882 O O . ALA A 1 111 ? 5.953 -3.904 2.812 1.00 88.94 111 ALA A O 1
ATOM 883 N N . GLU A 1 112 ? 7.243 -2.608 4.117 1.00 87.62 112 GLU A N 1
ATOM 884 C CA . GLU A 1 112 ? 8.526 -3.049 3.560 1.00 87.62 112 GLU A CA 1
ATOM 885 C C . GLU A 1 112 ? 8.792 -4.528 3.872 1.00 87.62 112 GLU A C 1
ATOM 887 O O . GLU A 1 112 ? 9.057 -5.297 2.948 1.00 87.62 112 GLU A O 1
ATOM 892 N N . ARG A 1 113 ? 8.584 -4.972 5.122 1.00 87.56 113 ARG A N 1
ATOM 893 C CA . ARG A 1 113 ? 8.671 -6.400 5.487 1.00 87.56 113 ARG A CA 1
ATOM 894 C C . ARG A 1 113 ? 7.713 -7.274 4.675 1.00 87.56 113 ARG A C 1
ATOM 896 O O . ARG A 1 113 ? 8.101 -8.324 4.167 1.00 87.56 113 ARG A O 1
ATOM 903 N N . GLN A 1 114 ? 6.455 -6.855 4.534 1.00 86.44 114 GLN A N 1
ATOM 904 C CA . GLN A 1 114 ? 5.459 -7.585 3.739 1.00 86.44 114 GLN A CA 1
ATOM 905 C C . GLN A 1 114 ? 5.862 -7.663 2.264 1.00 86.44 114 GLN A C 1
ATOM 907 O O . GLN A 1 114 ? 5.630 -8.671 1.599 1.00 86.44 114 GLN A O 1
ATOM 912 N N . LEU A 1 115 ? 6.482 -6.607 1.743 1.00 85.75 115 LEU A N 1
ATOM 913 C CA . LEU A 1 115 ? 6.945 -6.567 0.367 1.00 85.75 115 LEU A CA 1
ATOM 914 C C . LEU A 1 115 ? 8.109 -7.528 0.113 1.00 85.75 115 LEU A C 1
ATOM 916 O O . LEU A 1 115 ? 8.103 -8.211 -0.909 1.00 85.75 115 LEU A O 1
ATOM 920 N N . GLU A 1 116 ? 9.061 -7.627 1.043 1.00 83.06 116 GLU A N 1
ATOM 921 C CA . GLU A 1 116 ? 10.145 -8.618 0.990 1.00 83.06 116 GLU A CA 1
ATOM 922 C C . GLU A 1 116 ? 9.600 -10.052 0.986 1.00 83.06 116 GLU A C 1
ATOM 924 O O . GLU A 1 116 ? 10.053 -10.890 0.206 1.00 83.06 116 GLU A O 1
ATOM 929 N N . LEU A 1 117 ? 8.575 -10.329 1.799 1.00 83.19 117 LEU A N 1
ATOM 930 C CA . LEU A 1 117 ? 7.903 -11.632 1.825 1.00 83.19 117 LEU A CA 1
ATOM 931 C C . LEU A 1 117 ? 7.157 -11.948 0.523 1.00 83.19 117 LEU A C 1
ATOM 933 O O . LEU A 1 117 ? 7.054 -13.114 0.142 1.00 83.19 117 LEU A O 1
ATOM 937 N N . LEU A 1 118 ? 6.624 -10.927 -0.152 1.00 78.06 118 LEU A N 1
ATOM 938 C CA . LEU A 1 118 ? 5.899 -11.079 -1.413 1.00 78.06 118 LEU A CA 1
ATOM 939 C C . LEU A 1 118 ? 6.805 -11.236 -2.627 1.00 78.06 118 LEU A C 1
ATOM 941 O O . LEU A 1 118 ? 6.430 -11.907 -3.588 1.00 78.06 118 LEU A O 1
ATOM 945 N N . LEU A 1 119 ? 7.981 -10.614 -2.590 1.00 73.06 119 LEU A N 1
ATOM 946 C CA . LEU A 1 119 ? 8.940 -10.595 -3.691 1.00 73.06 119 LEU A CA 1
ATOM 947 C C . LEU A 1 119 ? 10.300 -11.192 -3.273 1.00 73.06 119 LEU A C 1
ATOM 949 O O . LEU A 1 119 ? 11.332 -10.590 -3.561 1.00 73.06 119 LEU A O 1
ATOM 953 N N . PRO A 1 120 ? 10.357 -12.390 -2.653 1.00 62.69 120 PRO A N 1
ATOM 954 C CA . PRO A 1 120 ? 11.573 -12.897 -2.011 1.00 62.69 120 PRO A CA 1
ATOM 955 C C . PRO A 1 120 ? 12.677 -13.313 -2.995 1.00 62.69 120 PRO A C 1
ATOM 957 O O . PRO A 1 120 ? 13.758 -13.708 -2.568 1.00 62.69 120 PRO A O 1
ATOM 960 N N . LYS A 1 121 ? 12.406 -13.301 -4.307 1.00 56.81 121 LYS A N 1
ATOM 961 C CA . LYS A 1 121 ? 13.267 -13.906 -5.336 1.00 56.81 121 LYS A CA 1
ATOM 962 C C . LYS A 1 121 ? 13.920 -12.926 -6.302 1.00 56.81 121 LYS A C 1
ATOM 964 O O . LYS A 1 121 ? 14.746 -13.364 -7.088 1.00 56.81 121 LYS A O 1
ATOM 969 N N . PHE A 1 122 ? 13.589 -11.641 -6.252 1.00 61.97 122 PHE A N 1
ATOM 970 C CA . PHE A 1 122 ? 14.114 -10.684 -7.220 1.00 61.97 122 PHE A CA 1
ATOM 971 C C . PHE A 1 122 ? 14.903 -9.604 -6.492 1.00 61.97 122 PHE A C 1
ATOM 973 O O . PHE A 1 122 ? 14.358 -8.895 -5.646 1.00 61.97 122 PHE A O 1
ATOM 980 N N . ASN A 1 123 ? 16.188 -9.468 -6.824 1.00 64.94 123 ASN A N 1
ATOM 981 C CA . ASN A 1 123 ? 16.956 -8.288 -6.447 1.00 64.94 123 ASN A CA 1
ATOM 982 C C . ASN A 1 123 ? 16.499 -7.116 -7.330 1.00 64.94 123 ASN A C 1
ATOM 984 O O . ASN A 1 123 ? 17.100 -6.796 -8.351 1.00 64.94 123 ASN A O 1
ATOM 988 N N . LEU A 1 124 ? 15.363 -6.527 -6.959 1.00 66.62 124 LEU A N 1
ATOM 989 C CA . LEU A 1 124 ? 14.695 -5.465 -7.717 1.00 66.62 124 LEU A CA 1
ATOM 990 C C . LEU A 1 124 ? 15.427 -4.122 -7.6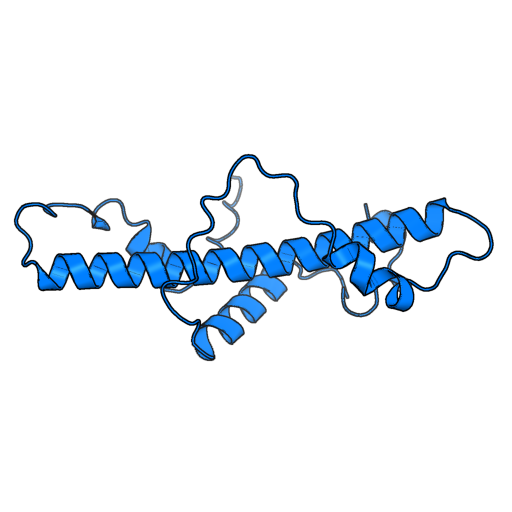39 1.00 66.62 124 LEU A C 1
ATOM 992 O O . LEU A 1 124 ? 15.046 -3.186 -8.343 1.00 66.62 124 LEU A O 1
ATOM 996 N N . ASP A 1 125 ? 16.461 -4.036 -6.802 1.00 71.50 125 ASP A N 1
ATOM 997 C CA . ASP A 1 125 ? 17.306 -2.855 -6.662 1.00 71.50 125 ASP A CA 1
ATOM 998 C C . ASP A 1 125 ? 18.355 -2.765 -7.782 1.00 71.50 125 ASP A C 1
ATOM 1000 O O . ASP A 1 125 ? 18.870 -1.679 -8.049 1.00 71.50 125 ASP A O 1
ATOM 1004 N N . ASP A 1 126 ? 18.613 -3.870 -8.495 1.00 78.94 126 ASP A N 1
ATOM 1005 C CA . ASP A 1 126 ? 19.473 -3.904 -9.682 1.00 78.94 126 ASP A CA 1
ATOM 1006 C C . ASP A 1 126 ? 18.811 -4.645 -10.865 1.00 78.94 126 ASP A C 1
ATOM 1008 O O . ASP A 1 126 ? 19.263 -5.721 -11.266 1.00 78.94 126 ASP A O 1
ATOM 1012 N N . PRO A 1 127 ? 17.740 -4.085 -11.469 1.00 79.81 127 PRO A N 1
ATOM 1013 C CA . PRO A 1 127 ? 17.047 -4.700 -12.605 1.00 79.81 127 PRO A CA 1
ATOM 1014 C C . PRO A 1 127 ? 17.955 -5.082 -13.792 1.00 79.81 127 PRO A C 1
ATOM 1016 O O . PRO A 1 127 ? 17.709 -6.119 -14.409 1.00 79.81 127 PRO A O 1
ATOM 1019 N N . PRO A 1 128 ? 19.013 -4.312 -14.133 1.00 80.19 128 PRO A N 1
ATOM 1020 C CA . PRO A 1 128 ? 19.978 -4.716 -15.155 1.00 80.19 128 PRO A CA 1
ATOM 1021 C C . PRO A 1 128 ? 20.691 -6.048 -14.887 1.00 80.19 128 PRO A C 1
ATOM 1023 O O . PRO A 1 128 ? 21.132 -6.671 -15.849 1.00 80.19 128 PRO A O 1
ATOM 1026 N N . SER A 1 129 ? 20.811 -6.479 -13.628 1.00 83.56 129 SER A N 1
ATOM 1027 C CA . SER A 1 129 ? 21.452 -7.750 -13.257 1.00 83.56 129 SER A CA 1
ATOM 1028 C C . SER A 1 129 ? 20.553 -8.981 -13.410 1.00 83.56 129 SER A C 1
ATOM 1030 O O . SER A 1 129 ? 21.060 -10.098 -13.364 1.00 83.56 129 SER A O 1
ATOM 1032 N N . LEU A 1 130 ? 19.241 -8.787 -13.593 1.00 84.25 130 LEU A N 1
ATOM 1033 C CA . LEU A 1 130 ? 18.269 -9.873 -13.733 1.00 84.25 130 LEU A CA 1
ATOM 1034 C C . LEU A 1 130 ? 18.314 -10.480 -15.139 1.00 84.25 130 LEU A C 1
ATOM 1036 O O . LEU A 1 130 ? 18.502 -9.776 -16.132 1.00 84.25 130 LEU A O 1
ATOM 1040 N N . GLU A 1 131 ? 18.086 -11.780 -15.254 1.00 83.56 131 GLU A N 1
ATOM 1041 C CA . GLU A 1 131 ? 17.967 -12.469 -16.540 1.00 83.56 131 GLU A CA 1
ATOM 1042 C C . GLU A 1 131 ? 16.562 -12.283 -17.145 1.00 83.56 131 GLU A C 1
ATOM 1044 O O . GLU A 1 131 ? 15.588 -12.041 -16.436 1.00 83.56 131 GLU A O 1
ATOM 1049 N N . ASP A 1 132 ? 16.406 -12.440 -18.465 1.00 81.94 132 ASP A N 1
ATOM 1050 C CA . ASP A 1 132 ? 15.116 -12.185 -19.144 1.00 81.94 132 ASP A CA 1
ATOM 1051 C C . ASP A 1 132 ? 13.955 -13.034 -18.593 1.00 81.94 132 ASP A C 1
ATOM 1053 O O . ASP A 1 132 ? 12.814 -12.583 -18.543 1.00 81.94 132 ASP A O 1
ATOM 1057 N N . HIS A 1 133 ? 14.243 -14.256 -18.139 1.00 81.06 133 HIS A N 1
ATOM 1058 C CA . HIS A 1 133 ? 13.248 -15.148 -17.539 1.00 81.06 133 HIS A CA 1
ATOM 1059 C C . HIS A 1 133 ? 12.817 -14.726 -16.124 1.00 81.06 133 HIS A C 1
ATOM 1061 O O . HIS A 1 133 ? 11.797 -15.205 -15.638 1.00 81.06 133 HIS A O 1
ATOM 1067 N N . GLU A 1 134 ? 13.586 -13.858 -15.465 1.00 78.50 134 GLU A N 1
ATOM 1068 C CA . GLU A 1 134 ? 13.270 -13.273 -14.157 1.00 78.50 134 GLU A CA 1
ATOM 1069 C C . GLU A 1 134 ? 12.456 -11.977 -14.291 1.00 78.50 134 GLU A C 1
ATOM 1071 O O . GLU A 1 134 ? 11.827 -11.534 -13.332 1.00 78.50 134 GLU A O 1
ATOM 1076 N N . LEU A 1 135 ? 12.453 -11.376 -15.485 1.00 75.88 135 LEU A N 1
ATOM 1077 C CA . LEU A 1 135 ? 11.681 -10.178 -15.820 1.00 75.88 135 LEU A CA 1
ATOM 1078 C C . LEU A 1 135 ? 10.263 -10.487 -16.342 1.00 75.88 135 LEU A C 1
ATOM 1080 O O . LEU A 1 135 ? 9.452 -9.562 -16.438 1.00 75.88 135 LEU A O 1
ATOM 1084 N N . ALA A 1 136 ? 9.990 -11.746 -16.713 1.00 67.50 136 ALA A N 1
ATOM 1085 C CA . ALA A 1 136 ? 8.772 -12.202 -17.397 1.00 67.50 136 ALA A CA 1
ATOM 1086 C C . ALA A 1 136 ? 7.639 -12.653 -16.457 1.00 67.50 136 ALA A C 1
ATOM 1088 O O . ALA A 1 136 ? 7.920 -13.311 -15.430 1.00 67.50 136 ALA A O 1
#